Protein AF-A0A2E1BGT8-F1 (afdb_monomer_lite)

Secondary structure (DSSP, 8-state):
--S--PPPPHHHHHHHHHHHHHHTT-PPPEEE-SS-SS-EE-SSEEE--SGGG-SHHHHHHHHHHHHHHTSTT--SSSHHHHHHHHHHHHHHT-HHHHHHHHHHHHHTT-----

Foldseek 3Di:
DQADQDQDDPVRLQVLLVVLCVVLVHDRADEAQDDDDDFAEALRYTYNPDSSCRGQLNSLLRSLQNSLNVDPDRDRCAQASLQSSLVSCCVGPHVVNSVVSVVVCVVVVGHHDD

pLDDT: mean 93.76, std 9.07, range [44.12, 98.62]

Radius of gyration: 13.39 Å; chains: 1; bounding box: 33×31×30 Å

Structure (mmCIF, N/CA/C/O backbone):
data_AF-A0A2E1BGT8-F1
#
_entry.id   AF-A0A2E1BGT8-F1
#
loop_
_atom_site.group_PDB
_atom_site.id
_atom_site.type_symbol
_atom_site.label_atom_id
_atom_site.label_alt_id
_atom_site.label_comp_id
_atom_site.label_asym_id
_atom_site.label_entity_id
_atom_site.label_seq_id
_atom_site.pdbx_PDB_ins_code
_atom_site.Cartn_x
_atom_site.Cartn_y
_atom_site.Cartn_z
_atom_site.occupancy
_atom_site.B_iso_or_equiv
_atom_site.auth_seq_id
_atom_site.auth_comp_id
_atom_site.auth_asym_id
_atom_site.auth_atom_id
_atom_site.pdbx_PDB_model_num
ATOM 1 N N . MET A 1 1 ? -6.743 16.040 -8.822 1.00 44.12 1 MET A N 1
ATOM 2 C CA . MET A 1 1 ? -5.942 15.016 -9.523 1.00 44.12 1 MET A CA 1
ATOM 3 C C . MET A 1 1 ? -5.293 14.166 -8.441 1.00 44.12 1 MET A C 1
ATOM 5 O O . MET A 1 1 ? -4.771 14.745 -7.495 1.00 44.12 1 MET A O 1
ATOM 9 N N . TRP A 1 2 ? -5.464 12.846 -8.477 1.00 54.00 2 TRP A N 1
ATOM 10 C CA . TRP A 1 2 ? -5.027 11.930 -7.416 1.00 54.00 2 TRP A CA 1
ATOM 11 C C . TRP A 1 2 ? -3.574 11.514 -7.650 1.00 54.00 2 TRP A C 1
ATOM 13 O O . TRP A 1 2 ? -3.336 10.477 -8.255 1.00 54.00 2 TRP A O 1
ATOM 23 N N . GLY A 1 3 ? -2.622 12.345 -7.216 1.00 55.00 3 GLY A N 1
ATOM 24 C CA . GLY A 1 3 ? -1.191 12.119 -7.455 1.00 55.00 3 GLY A CA 1
ATOM 25 C C . GLY A 1 3 ? -0.795 12.144 -8.938 1.00 55.00 3 GLY A C 1
ATOM 26 O O . GLY A 1 3 ? -1.643 12.194 -9.831 1.00 55.00 3 GLY A O 1
ATOM 27 N N . GLU A 1 4 ? 0.508 12.145 -9.200 1.00 59.09 4 GLU A N 1
ATOM 28 C CA . GLU A 1 4 ? 1.037 11.931 -10.547 1.00 59.09 4 GLU A CA 1
ATOM 29 C C . GLU A 1 4 ? 1.006 10.431 -10.877 1.00 59.09 4 GLU A C 1
ATOM 31 O O . GLU A 1 4 ? 1.338 9.586 -10.044 1.00 59.09 4 GLU A O 1
ATOM 36 N N . LEU A 1 5 ? 0.588 10.090 -12.100 1.00 74.06 5 LEU A N 1
ATOM 37 C CA . LEU A 1 5 ? 0.614 8.725 -12.637 1.00 74.06 5 LEU A CA 1
ATOM 38 C C . LEU A 1 5 ? 2.037 8.370 -13.097 1.00 74.06 5 LEU A C 1
ATOM 40 O O . LEU A 1 5 ? 2.273 8.074 -14.266 1.00 74.06 5 LEU A O 1
ATOM 44 N N . GLU A 1 6 ? 2.999 8.431 -12.181 1.00 90.00 6 GLU A N 1
ATOM 45 C CA . GLU A 1 6 ? 4.348 7.933 -12.435 1.00 90.00 6 GLU A CA 1
ATOM 46 C C . GLU A 1 6 ? 4.365 6.410 -12.250 1.00 90.00 6 GLU A C 1
ATOM 48 O O . GLU A 1 6 ? 4.032 5.889 -11.179 1.00 90.00 6 GLU A O 1
ATOM 53 N N . ILE A 1 7 ? 4.736 5.685 -13.310 1.00 94.00 7 ILE A N 1
ATOM 54 C CA . ILE A 1 7 ? 5.002 4.247 -13.236 1.00 94.00 7 ILE A CA 1
ATOM 55 C C . ILE A 1 7 ? 6.420 4.063 -12.702 1.00 94.00 7 ILE A C 1
ATOM 57 O O . ILE A 1 7 ? 7.393 4.442 -13.351 1.00 94.00 7 ILE A O 1
ATOM 61 N N . LEU A 1 8 ? 6.525 3.445 -11.533 1.00 94.56 8 LEU A N 1
ATOM 62 C CA . LEU A 1 8 ? 7.779 3.184 -10.848 1.00 94.56 8 LEU A CA 1
ATOM 63 C C . LEU A 1 8 ? 8.512 1.995 -11.481 1.00 94.56 8 LEU A C 1
ATOM 65 O O . LEU A 1 8 ? 7.914 0.991 -11.888 1.00 94.56 8 LEU A O 1
ATOM 69 N N . SER A 1 9 ? 9.839 2.078 -11.500 1.00 96.25 9 SER A N 1
ATOM 70 C CA . SER A 1 9 ? 10.702 0.940 -11.815 1.00 96.25 9 SER A CA 1
ATOM 71 C C . SER A 1 9 ? 10.597 -0.156 -10.741 1.00 96.25 9 SER A C 1
ATOM 73 O O . SER A 1 9 ? 10.293 0.144 -9.583 1.00 96.25 9 SER A O 1
ATOM 75 N N . PRO A 1 10 ? 10.921 -1.423 -11.071 1.00 96.38 10 PRO A N 1
ATOM 76 C CA . PRO A 1 10 ? 11.013 -2.510 -10.092 1.00 96.38 10 PRO A CA 1
ATOM 77 C C . PRO A 1 10 ? 11.803 -2.137 -8.834 1.00 96.38 10 PRO A C 1
ATOM 79 O O . PRO A 1 10 ? 11.346 -2.377 -7.722 1.00 96.38 10 PRO A O 1
ATOM 82 N N . LYS A 1 11 ? 12.946 -1.463 -9.008 1.00 97.50 11 LYS A N 1
ATOM 83 C CA . LYS A 1 11 ? 13.805 -1.058 -7.897 1.00 97.50 11 LYS A CA 1
ATOM 84 C C . LYS A 1 11 ? 13.144 -0.015 -6.992 1.00 97.50 11 LYS A C 1
ATOM 86 O O . LYS A 1 11 ? 13.207 -0.135 -5.774 1.00 97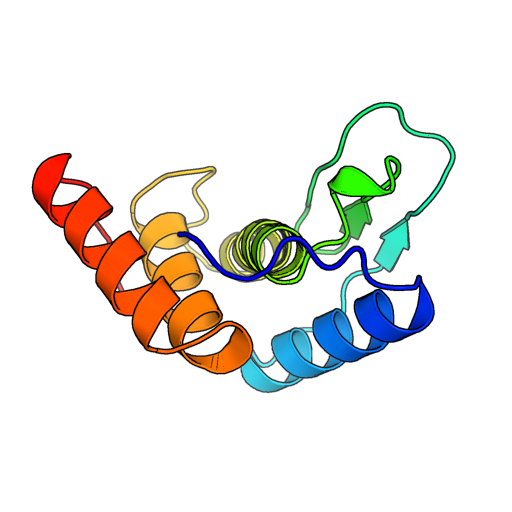.50 11 LYS A O 1
ATOM 91 N N . GLN A 1 12 ? 12.464 0.974 -7.574 1.00 97.25 12 GLN A N 1
ATOM 92 C CA . GLN A 1 12 ? 11.699 1.955 -6.797 1.00 97.25 12 GLN A CA 1
ATOM 93 C C . GLN A 1 12 ? 10.568 1.281 -6.007 1.00 97.25 12 GLN A C 1
ATOM 95 O O . GLN A 1 12 ? 10.364 1.614 -4.842 1.00 97.25 12 GLN A O 1
ATOM 100 N N . VAL A 1 13 ? 9.866 0.315 -6.613 1.00 97.56 13 VAL A N 1
ATOM 101 C CA . VAL A 1 13 ? 8.816 -0.463 -5.936 1.00 97.56 13 VAL A CA 1
ATOM 102 C C . VAL A 1 13 ? 9.386 -1.227 -4.737 1.00 97.56 13 VAL A C 1
ATOM 104 O O . VAL A 1 13 ? 8.830 -1.126 -3.646 1.00 97.56 13 VAL A O 1
ATOM 107 N N . GLU A 1 14 ? 10.508 -1.933 -4.905 1.00 98.12 14 GLU A N 1
ATOM 108 C CA . GLU A 1 14 ? 11.197 -2.631 -3.807 1.00 98.12 14 GLU A CA 1
ATOM 109 C C . GLU A 1 14 ? 11.594 -1.679 -2.673 1.00 98.12 14 GLU A C 1
ATOM 111 O O . GLU A 1 14 ? 11.338 -1.966 -1.503 1.00 98.12 14 GLU A O 1
ATOM 116 N N . ASP A 1 15 ? 12.181 -0.529 -3.009 1.00 98.25 15 ASP A N 1
ATOM 117 C CA . ASP A 1 15 ? 12.634 0.448 -2.018 1.00 98.25 15 ASP A CA 1
ATOM 118 C C . ASP A 1 15 ? 11.454 1.047 -1.230 1.00 98.25 15 ASP A C 1
ATOM 120 O O . ASP A 1 15 ? 11.564 1.285 -0.024 1.00 98.25 15 ASP A O 1
ATOM 124 N N . ILE A 1 16 ? 10.312 1.275 -1.886 1.00 97.81 16 ILE A N 1
ATOM 125 C CA . ILE A 1 16 ? 9.081 1.743 -1.236 1.00 97.81 16 ILE A CA 1
ATOM 126 C C . ILE A 1 16 ? 8.492 0.658 -0.331 1.00 97.81 16 ILE A C 1
ATOM 128 O O . ILE A 1 16 ? 8.183 0.949 0.826 1.00 97.81 16 ILE A O 1
ATOM 132 N N . ILE A 1 17 ? 8.373 -0.582 -0.819 1.00 98.44 17 ILE A N 1
ATOM 133 C CA . ILE A 1 17 ? 7.901 -1.726 -0.021 1.00 98.44 17 ILE A CA 1
ATOM 134 C C . ILE A 1 17 ? 8.749 -1.864 1.240 1.00 98.44 17 ILE A C 1
ATOM 136 O O . ILE A 1 17 ? 8.205 -1.978 2.339 1.00 98.44 17 ILE A O 1
ATOM 140 N N . TYR A 1 18 ? 10.074 -1.797 1.097 1.00 98.50 18 TYR A N 1
ATOM 141 C CA . TYR A 1 18 ? 10.994 -1.870 2.222 1.00 98.50 18 TYR A CA 1
ATOM 142 C C . TYR A 1 18 ? 10.731 -0.751 3.239 1.00 98.50 18 TYR A C 1
ATOM 144 O O . TYR A 1 18 ? 10.538 -1.037 4.419 1.00 98.50 18 TYR A O 1
ATOM 152 N N . LYS A 1 19 ? 10.641 0.509 2.794 1.00 98.62 19 LYS A N 1
ATOM 153 C CA . LYS A 1 19 ? 10.379 1.663 3.675 1.00 98.62 19 LYS A CA 1
ATOM 154 C C . LYS A 1 19 ? 9.049 1.556 4.423 1.00 98.62 19 LYS A C 1
ATOM 156 O O . LYS A 1 19 ? 9.029 1.769 5.633 1.00 98.62 19 LYS A O 1
ATOM 161 N N . ILE A 1 20 ? 7.967 1.197 3.729 1.00 98.56 20 ILE A N 1
ATOM 162 C CA . ILE A 1 20 ? 6.647 1.020 4.353 1.00 98.56 20 ILE A CA 1
ATOM 163 C C . ILE A 1 20 ? 6.694 -0.119 5.378 1.00 98.56 20 ILE A C 1
ATOM 165 O O . ILE A 1 20 ? 6.158 0.018 6.473 1.00 98.56 20 ILE A O 1
ATOM 169 N N . SER A 1 21 ? 7.382 -1.216 5.053 1.00 98.50 21 SER A N 1
ATOM 170 C CA . SER A 1 21 ? 7.514 -2.366 5.956 1.00 98.50 21 SER A CA 1
ATOM 171 C C . SER A 1 21 ? 8.281 -2.014 7.232 1.00 98.50 21 SER A C 1
ATOM 173 O O . SER A 1 21 ? 7.868 -2.414 8.314 1.00 98.50 21 SER A O 1
ATOM 175 N N . GLN A 1 22 ? 9.354 -1.219 7.125 1.00 98.56 22 GLN A N 1
ATOM 176 C CA . GLN A 1 22 ? 10.093 -0.728 8.294 1.00 98.56 22 GLN A CA 1
ATOM 177 C C . GLN A 1 22 ? 9.234 0.181 9.176 1.00 98.56 22 GLN A C 1
ATOM 179 O O . GLN A 1 22 ? 9.224 0.016 10.390 1.00 98.56 22 GLN A O 1
ATOM 184 N N . TRP A 1 23 ? 8.495 1.114 8.572 1.00 98.50 23 TRP A N 1
ATOM 185 C CA . TRP A 1 23 ? 7.590 2.004 9.305 1.00 98.50 23 TRP A CA 1
ATOM 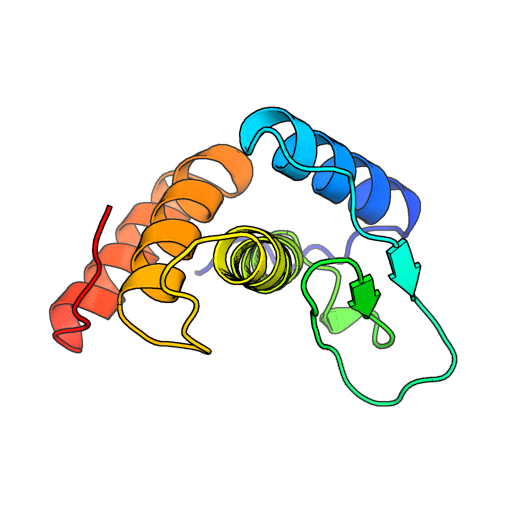186 C C . TRP A 1 23 ? 6.465 1.249 10.020 1.00 98.50 23 TRP A C 1
ATOM 188 O O . TRP A 1 23 ? 6.107 1.601 11.138 1.00 98.50 23 TRP A O 1
ATOM 198 N N . ALA A 1 24 ? 5.932 0.200 9.392 1.00 97.38 24 ALA A N 1
ATOM 199 C CA . ALA A 1 24 ? 4.887 -0.638 9.971 1.00 97.38 24 ALA A CA 1
ATOM 200 C C . ALA A 1 24 ? 5.419 -1.738 10.909 1.00 97.38 24 ALA A C 1
ATOM 202 O O . ALA A 1 24 ? 4.620 -2.516 11.424 1.00 97.38 24 ALA A O 1
ATOM 203 N N . GLU A 1 25 ? 6.739 -1.830 11.105 1.00 97.69 25 GLU A N 1
ATOM 204 C CA . GLU A 1 25 ? 7.397 -2.867 11.912 1.00 97.69 25 GLU A CA 1
ATOM 205 C C . GLU A 1 25 ? 7.037 -4.306 11.479 1.00 97.69 25 GLU A C 1
ATOM 207 O O . GLU A 1 25 ? 6.887 -5.212 12.301 1.00 97.69 25 GLU A O 1
ATOM 212 N N . ILE A 1 26 ? 6.919 -4.532 10.165 1.00 97.38 26 ILE A N 1
ATOM 213 C CA . ILE A 1 26 ? 6.677 -5.853 9.568 1.00 97.38 26 ILE A CA 1
ATOM 214 C C . ILE A 1 26 ? 7.859 -6.308 8.709 1.00 97.38 26 ILE A C 1
ATOM 216 O O . ILE A 1 26 ? 8.656 -5.509 8.209 1.00 97.38 26 ILE A O 1
ATOM 220 N N . ASN A 1 27 ? 7.951 -7.618 8.481 1.00 97.81 27 ASN A N 1
ATOM 221 C CA . ASN A 1 27 ? 8.885 -8.150 7.495 1.00 97.81 27 ASN A CA 1
ATOM 222 C C . ASN A 1 27 ? 8.470 -7.694 6.085 1.00 97.81 27 ASN A C 1
ATOM 224 O O . ASN A 1 27 ? 7.286 -7.798 5.754 1.00 97.81 27 ASN A O 1
ATOM 228 N N . PRO A 1 28 ? 9.411 -7.234 5.237 1.00 98.19 28 PRO A N 1
ATOM 229 C CA . PRO A 1 28 ? 9.092 -6.885 3.861 1.00 98.19 28 PRO A CA 1
ATOM 230 C C . PRO A 1 28 ? 8.476 -8.069 3.102 1.00 98.19 28 PRO A C 1
ATOM 232 O O . PRO A 1 28 ? 9.072 -9.151 3.097 1.00 98.19 28 PRO A O 1
ATOM 235 N N . PRO A 1 29 ? 7.310 -7.893 2.453 1.00 98.50 29 PRO A N 1
ATOM 236 C CA . PRO A 1 29 ? 6.700 -8.947 1.659 1.00 98.50 29 PRO A CA 1
ATOM 237 C C . PRO A 1 29 ? 7.537 -9.245 0.413 1.00 98.50 29 PRO A C 1
ATOM 239 O O . PRO A 1 29 ? 8.226 -8.380 -0.138 1.00 98.50 29 PRO A O 1
ATOM 242 N N . LYS A 1 30 ? 7.425 -10.473 -0.089 1.00 98.12 30 LYS A N 1
ATOM 243 C CA . LYS A 1 30 ? 7.998 -10.871 -1.373 1.00 98.12 30 LYS A CA 1
ATOM 244 C C . LYS A 1 30 ? 7.313 -10.111 -2.511 1.00 98.12 30 LYS A C 1
ATOM 246 O O . LYS A 1 30 ? 6.096 -10.194 -2.666 1.00 98.12 30 LYS A O 1
ATOM 251 N N . LEU A 1 31 ? 8.100 -9.449 -3.357 1.00 97.94 31 LEU A N 1
ATOM 252 C CA . LEU A 1 31 ? 7.612 -8.812 -4.578 1.00 97.94 31 LEU A CA 1
ATOM 253 C C . LEU A 1 31 ? 7.565 -9.813 -5.744 1.00 97.94 31 LEU A C 1
ATOM 255 O O . LEU A 1 31 ? 8.553 -10.484 -6.046 1.00 97.94 31 LEU A O 1
ATOM 259 N N . ILE A 1 32 ? 6.421 -9.889 -6.424 1.00 97.38 32 ILE A N 1
ATOM 260 C CA . ILE A 1 32 ? 6.218 -10.671 -7.650 1.00 97.38 32 ILE A CA 1
ATOM 261 C C . ILE A 1 32 ? 5.834 -9.717 -8.783 1.00 97.38 32 ILE A C 1
ATOM 263 O O . ILE A 1 32 ? 4.816 -9.034 -8.707 1.00 97.38 32 ILE A O 1
ATOM 267 N N . LEU A 1 33 ? 6.627 -9.688 -9.855 1.00 94.88 33 LEU A N 1
ATOM 268 C CA . LEU A 1 33 ? 6.416 -8.793 -11.003 1.00 94.88 33 LEU A CA 1
ATOM 269 C C . LEU A 1 33 ? 5.993 -9.513 -12.287 1.00 94.88 33 LEU A C 1
ATOM 271 O O . LEU A 1 33 ? 5.691 -8.849 -13.274 1.00 94.88 33 LEU A O 1
ATOM 275 N N . GLU A 1 34 ? 5.979 -10.846 -12.285 1.00 89.88 34 GLU A N 1
ATOM 276 C C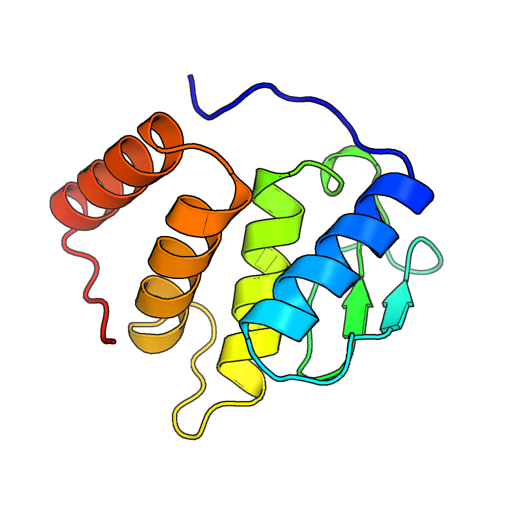A . GLU A 1 34 ? 5.727 -11.679 -13.464 1.00 89.88 34 GLU A CA 1
ATOM 277 C C . GLU A 1 34 ? 4.911 -12.931 -13.097 1.00 89.88 34 GLU A C 1
ATOM 279 O O . GLU A 1 34 ? 4.719 -13.249 -11.921 1.00 89.88 34 GLU A O 1
ATOM 284 N N . GLY A 1 35 ? 4.412 -13.644 -14.113 1.00 85.38 35 GLY A N 1
ATOM 285 C CA . GLY A 1 35 ? 3.740 -14.942 -13.949 1.00 85.38 35 GLY A CA 1
ATOM 286 C C . GLY A 1 35 ? 2.283 -14.888 -13.476 1.00 85.38 35 GLY A C 1
ATOM 287 O O . GLY A 1 35 ? 1.678 -15.935 -13.277 1.00 85.38 35 GLY A O 1
ATOM 288 N N . ASN A 1 36 ? 1.708 -13.692 -13.325 1.00 87.44 36 ASN A N 1
ATOM 289 C CA . ASN A 1 36 ? 0.320 -13.478 -12.911 1.00 87.44 36 ASN A CA 1
ATOM 290 C C . ASN A 1 36 ? -0.374 -12.468 -13.830 1.00 87.44 36 ASN A C 1
ATOM 292 O O . ASN A 1 36 ? 0.280 -11.633 -14.451 1.00 87.44 36 ASN A O 1
ATOM 296 N N . SER A 1 37 ? -1.705 -12.525 -13.906 1.00 90.44 37 SER A N 1
ATOM 297 C CA . SER A 1 37 ? -2.519 -11.590 -14.698 1.00 90.44 37 SER A CA 1
ATOM 298 C C . SER A 1 37 ? -3.181 -10.491 -13.865 1.00 90.44 37 SER A C 1
ATOM 300 O O . SER A 1 37 ? -3.757 -9.568 -14.435 1.00 90.44 37 SER A O 1
ATOM 302 N N . ILE A 1 38 ? -3.113 -10.579 -12.534 1.00 91.56 38 ILE A N 1
ATOM 303 C CA . ILE A 1 38 ? -3.796 -9.673 -11.607 1.00 91.56 38 ILE A CA 1
ATOM 304 C C . ILE A 1 38 ? -2.854 -9.215 -10.497 1.00 91.56 38 ILE A C 1
ATOM 306 O O . ILE A 1 38 ? -1.989 -9.975 -10.064 1.00 91.56 38 ILE A O 1
ATOM 310 N N . ALA A 1 39 ? -3.031 -7.974 -10.043 1.00 94.81 39 ALA A N 1
ATOM 311 C CA . ALA A 1 39 ? -2.383 -7.492 -8.831 1.00 94.81 39 ALA A CA 1
ATOM 312 C C . ALA A 1 39 ? -3.122 -8.007 -7.590 1.00 94.81 39 ALA A C 1
ATOM 314 O O . ALA A 1 39 ? -4.349 -8.128 -7.613 1.00 94.81 39 ALA A O 1
ATOM 315 N N . TYR A 1 40 ? -2.369 -8.344 -6.545 1.00 95.94 40 TYR A N 1
ATOM 316 C CA . TYR A 1 40 ? -2.908 -8.777 -5.256 1.00 95.94 40 TYR A CA 1
ATOM 317 C C . TYR A 1 40 ? -1.854 -8.667 -4.149 1.00 95.94 40 TYR A C 1
ATOM 319 O O . TYR A 1 40 ? -0.650 -8.634 -4.420 1.00 95.94 40 TYR A O 1
ATOM 327 N N . ALA A 1 41 ? -2.308 -8.738 -2.900 1.00 97.12 41 ALA A N 1
ATOM 328 C CA . ALA A 1 41 ? -1.465 -8.845 -1.719 1.00 97.12 41 ALA A CA 1
ATOM 329 C C . ALA A 1 41 ? -1.952 -9.947 -0.763 1.00 97.12 41 ALA A C 1
ATOM 331 O O . ALA A 1 41 ? -3.147 -10.234 -0.664 1.00 97.12 41 ALA A O 1
ATOM 332 N N . THR A 1 42 ? -1.009 -10.552 -0.044 1.00 96.69 42 THR A N 1
ATOM 333 C CA . THR A 1 42 ? -1.213 -11.443 1.112 1.00 96.69 42 THR A CA 1
ATOM 334 C C . THR A 1 42 ? -0.461 -10.867 2.317 1.00 96.69 42 THR A C 1
ATOM 336 O O . THR A 1 42 ? 0.085 -9.771 2.242 1.00 96.69 42 THR A O 1
ATOM 339 N N . ALA A 1 43 ? -0.407 -11.578 3.445 1.00 96.94 43 ALA A N 1
ATOM 340 C CA . ALA A 1 43 ? 0.388 -11.141 4.596 1.00 96.94 43 ALA A CA 1
ATOM 341 C C . ALA A 1 43 ? 1.908 -11.087 4.315 1.00 96.94 43 ALA A C 1
ATOM 343 O O . ALA A 1 43 ? 2.639 -10.419 5.036 1.00 96.94 43 ALA A O 1
ATOM 344 N N . ASP A 1 44 ? 2.399 -11.776 3.287 1.00 97.94 44 ASP A N 1
ATOM 345 C CA . ASP A 1 44 ? 3.833 -11.958 3.028 1.00 97.94 44 ASP A CA 1
ATOM 346 C C . ASP A 1 44 ? 4.233 -11.736 1.563 1.00 97.94 44 ASP A C 1
ATOM 348 O O . ASP A 1 44 ? 5.401 -11.890 1.210 1.00 97.94 44 ASP A O 1
ATOM 352 N N . THR A 1 45 ? 3.283 -11.383 0.697 1.00 98.12 45 THR A N 1
ATOM 353 C CA . THR A 1 45 ? 3.494 -11.262 -0.746 1.00 98.12 45 THR A CA 1
ATOM 354 C C . THR A 1 45 ? 2.744 -10.060 -1.295 1.00 98.12 45 THR A C 1
ATOM 356 O O . THR A 1 45 ? 1.605 -9.795 -0.918 1.00 98.12 45 THR A O 1
ATOM 359 N N . ILE A 1 46 ? 3.368 -9.375 -2.248 1.00 98.00 46 ILE A N 1
ATOM 360 C CA . ILE A 1 46 ? 2.750 -8.356 -3.092 1.00 98.00 46 ILE A CA 1
ATOM 361 C C . ILE A 1 46 ? 3.038 -8.691 -4.557 1.00 98.00 46 ILE A C 1
ATOM 363 O O . ILE A 1 46 ? 4.187 -8.878 -4.964 1.00 98.00 46 ILE A O 1
ATOM 367 N N . CYS A 1 47 ? 1.987 -8.800 -5.363 1.00 97.56 47 CYS A N 1
ATOM 368 C CA . CYS A 1 47 ? 2.072 -9.112 -6.781 1.00 97.56 47 CYS A CA 1
ATOM 369 C C . CYS A 1 47 ? 1.629 -7.905 -7.608 1.00 97.56 47 CYS A C 1
ATOM 371 O O . CYS A 1 47 ? 0.490 -7.460 -7.495 1.00 97.56 47 CYS A O 1
ATOM 373 N N . LEU A 1 48 ? 2.524 -7.385 -8.452 1.00 96.62 48 LEU A N 1
ATOM 374 C CA . LEU A 1 48 ? 2.299 -6.224 -9.322 1.00 96.62 48 LEU A CA 1
ATOM 375 C C . LEU A 1 48 ? 2.719 -6.555 -10.766 1.00 96.62 48 LEU A C 1
ATOM 377 O O . LEU A 1 48 ? 3.706 -6.006 -11.285 1.00 96.62 48 LEU A O 1
ATOM 381 N N . PRO A 1 49 ? 2.014 -7.490 -11.431 1.00 93.50 49 PRO A N 1
ATOM 382 C CA . PRO A 1 49 ? 2.481 -8.040 -12.695 1.00 93.50 49 PRO A CA 1
ATOM 383 C C . PRO A 1 49 ? 2.315 -7.070 -13.870 1.00 93.50 49 PRO A C 1
ATOM 385 O O . PRO A 1 49 ? 3.065 -7.136 -14.840 1.00 93.50 49 PRO A O 1
ATOM 388 N N . ILE A 1 50 ? 1.373 -6.129 -13.777 1.00 91.75 50 ILE A N 1
ATOM 389 C CA . ILE A 1 50 ? 1.081 -5.163 -14.837 1.00 91.75 50 ILE A CA 1
ATOM 390 C C . ILE A 1 50 ? 1.775 -3.834 -14.497 1.00 91.75 50 ILE A C 1
ATOM 392 O O . ILE A 1 50 ? 1.556 -3.316 -13.406 1.00 91.75 50 ILE A O 1
ATOM 396 N N . PRO A 1 51 ? 2.564 -3.216 -15.397 1.00 90.94 51 PRO A N 1
ATOM 397 C CA . PRO A 1 51 ? 3.277 -1.970 -15.094 1.00 90.94 51 PRO A CA 1
ATOM 398 C C . PRO A 1 51 ? 2.401 -0.843 -14.522 1.00 90.94 51 PRO A C 1
ATOM 400 O O . PRO A 1 51 ? 2.841 -0.119 -13.638 1.00 90.94 51 PRO A O 1
ATOM 403 N N . ILE A 1 52 ? 1.140 -0.729 -14.951 1.00 89.94 52 ILE A N 1
ATOM 404 C CA . ILE A 1 52 ? 0.216 0.308 -14.459 1.00 89.94 52 ILE A CA 1
ATOM 405 C C . ILE A 1 52 ? -0.158 0.156 -12.974 1.00 89.94 52 ILE A C 1
ATOM 407 O O . ILE A 1 52 ? -0.614 1.114 -12.358 1.00 89.94 52 ILE A O 1
ATOM 411 N N . THR A 1 53 ? 0.061 -1.016 -12.371 1.00 91.81 53 THR A N 1
ATOM 412 C CA . THR A 1 53 ? -0.159 -1.240 -10.932 1.00 91.81 53 THR A CA 1
ATOM 413 C C . THR A 1 53 ? 1.068 -0.869 -10.097 1.00 91.81 53 THR A C 1
ATOM 415 O O . THR A 1 53 ? 1.072 -1.061 -8.888 1.00 91.81 53 THR A O 1
ATOM 418 N N . ARG A 1 54 ? 2.132 -0.337 -10.713 1.00 94.12 54 ARG A N 1
ATOM 419 C CA . ARG A 1 54 ? 3.390 0.045 -10.049 1.00 94.12 54 ARG A CA 1
ATOM 420 C C . ARG A 1 54 ? 3.469 1.552 -9.831 1.00 94.12 54 ARG A C 1
ATOM 422 O O . ARG A 1 54 ? 4.502 2.159 -10.064 1.00 94.12 54 ARG A O 1
ATOM 429 N N . THR A 1 55 ? 2.370 2.175 -9.430 1.00 94.75 55 THR A N 1
ATOM 430 C CA . THR A 1 55 ? 2.358 3.592 -9.042 1.00 94.75 55 THR A CA 1
ATOM 431 C C . THR A 1 55 ? 2.453 3.708 -7.528 1.00 94.75 55 THR A C 1
ATOM 433 O O . THR A 1 55 ? 2.086 2.775 -6.811 1.00 94.75 55 THR A O 1
ATOM 436 N N . MET A 1 56 ? 2.897 4.859 -7.018 1.00 95.00 56 MET A N 1
ATOM 437 C CA . MET A 1 56 ? 3.045 5.056 -5.572 1.00 95.00 56 MET A CA 1
ATOM 438 C C . MET A 1 56 ? 1.739 4.791 -4.804 1.00 95.00 56 MET A C 1
ATOM 440 O O . MET A 1 56 ? 1.736 4.135 -3.765 1.00 95.00 56 MET A O 1
ATOM 444 N N . LEU A 1 57 ? 0.605 5.238 -5.355 1.00 94.12 57 LEU A N 1
ATOM 445 C CA . LEU A 1 57 ? -0.709 5.032 -4.746 1.00 94.12 57 LEU A CA 1
ATOM 446 C C . LEU A 1 57 ? -1.140 3.558 -4.751 1.00 94.12 57 LEU A C 1
ATOM 448 O O . LEU A 1 57 ? -1.766 3.105 -3.793 1.00 94.12 57 LEU A O 1
ATOM 452 N N . PHE A 1 58 ? -0.814 2.818 -5.812 1.00 95.50 58 PHE A N 1
ATOM 453 C CA . PHE A 1 58 ? -1.174 1.405 -5.939 1.00 95.50 58 PHE A CA 1
ATOM 454 C C . PHE A 1 58 ? -0.285 0.529 -5.047 1.00 95.50 58 PHE A C 1
ATOM 456 O O . PHE A 1 58 ? -0.786 -0.342 -4.344 1.00 95.50 58 PHE A O 1
ATOM 463 N N . VAL A 1 59 ? 1.018 0.821 -4.976 1.00 96.88 59 VAL A N 1
ATOM 464 C CA . VAL A 1 59 ? 1.926 0.165 -4.022 1.00 96.88 59 VAL A CA 1
ATOM 465 C C . VAL A 1 59 ? 1.474 0.433 -2.584 1.00 96.88 59 VAL A C 1
ATOM 467 O O . VAL A 1 59 ? 1.418 -0.496 -1.785 1.00 96.88 59 VAL A O 1
ATOM 470 N N . ALA A 1 60 ? 1.079 1.669 -2.257 1.00 97.19 60 ALA A N 1
ATOM 471 C CA . ALA A 1 60 ? 0.515 2.004 -0.948 1.00 97.19 60 ALA A CA 1
ATOM 472 C C . ALA A 1 60 ? -0.780 1.227 -0.643 1.00 97.19 60 ALA A C 1
ATOM 474 O O . ALA A 1 60 ? -0.963 0.769 0.484 1.00 97.19 60 ALA A O 1
ATOM 475 N N . HIS A 1 61 ? -1.663 1.053 -1.633 1.00 97.44 61 HIS A N 1
ATOM 476 C CA . HIS A 1 61 ? -2.884 0.252 -1.498 1.00 97.44 61 HIS A CA 1
ATOM 477 C C . HIS A 1 61 ? -2.565 -1.203 -1.138 1.00 97.44 61 HIS A C 1
ATOM 479 O O . HIS A 1 61 ? -3.036 -1.708 -0.119 1.00 97.44 61 HIS A O 1
ATOM 485 N N . GLU A 1 62 ? -1.710 -1.857 -1.921 1.00 98.00 62 GLU A N 1
ATOM 486 C CA . GLU A 1 62 ? -1.355 -3.257 -1.686 1.00 98.00 62 GLU A CA 1
ATOM 487 C C . GLU A 1 62 ? -0.546 -3.439 -0.393 1.00 98.00 62 GLU A C 1
ATOM 489 O O . GLU A 1 62 ? -0.800 -4.367 0.368 1.00 98.00 62 GLU A O 1
ATOM 494 N N . MET A 1 63 ? 0.359 -2.517 -0.050 1.00 98.44 63 MET A N 1
ATOM 495 C CA . MET A 1 63 ? 1.052 -2.564 1.244 1.00 98.44 63 MET A CA 1
ATOM 496 C C . MET A 1 63 ? 0.101 -2.388 2.431 1.00 98.44 63 MET A C 1
ATOM 498 O O . MET A 1 63 ? 0.328 -2.973 3.488 1.00 98.44 63 MET A O 1
ATOM 502 N N . SER A 1 64 ? -0.989 -1.640 2.262 1.00 98.31 64 SER A N 1
ATOM 503 C CA . SER A 1 64 ? -2.020 -1.523 3.299 1.00 98.31 64 SER A CA 1
ATOM 504 C C . SER A 1 64 ? -2.738 -2.852 3.528 1.00 98.31 64 SER A C 1
ATOM 506 O O . SER A 1 64 ? -3.052 -3.179 4.671 1.00 98.31 64 SER A O 1
ATOM 508 N N . HIS A 1 65 ? -2.933 -3.659 2.478 1.00 98.44 65 HIS A N 1
ATOM 509 C CA . HIS A 1 65 ? -3.383 -5.042 2.635 1.00 98.44 65 HIS A CA 1
ATOM 510 C C . HIS A 1 65 ? -2.366 -5.882 3.404 1.00 98.44 65 HIS A C 1
ATOM 512 O O . HIS A 1 65 ? -2.754 -6.539 4.367 1.00 98.44 65 HIS A O 1
ATOM 518 N N . VAL A 1 66 ? -1.081 -5.828 3.034 1.00 98.44 66 VAL A N 1
ATOM 519 C CA . VAL A 1 66 ? -0.023 -6.588 3.727 1.00 98.44 66 VAL A CA 1
ATOM 520 C C . VAL A 1 66 ? -0.010 -6.267 5.223 1.00 98.44 66 VAL A C 1
ATOM 522 O O . VAL A 1 66 ? -0.071 -7.178 6.049 1.00 98.44 66 VAL A O 1
ATOM 525 N N . ILE A 1 67 ? 0.003 -4.982 5.588 1.00 98.06 67 ILE A N 1
ATOM 526 C CA . ILE A 1 67 ? -0.008 -4.543 6.992 1.00 98.06 67 ILE A CA 1
ATOM 527 C C . ILE A 1 67 ? -1.277 -5.036 7.697 1.00 98.06 67 ILE A C 1
ATOM 529 O O . ILE A 1 67 ? -1.196 -5.646 8.763 1.00 98.06 67 ILE A O 1
ATOM 533 N N . ASN A 1 68 ? -2.450 -4.830 7.090 1.00 97.44 68 ASN A N 1
ATOM 534 C CA . ASN A 1 68 ? -3.723 -5.213 7.697 1.00 97.44 68 ASN A CA 1
ATOM 535 C C . ASN A 1 68 ? -3.841 -6.733 7.906 1.00 97.44 68 ASN A C 1
ATOM 537 O O . ASN A 1 68 ? -4.349 -7.175 8.936 1.00 97.44 68 ASN A O 1
ATOM 541 N N . TYR A 1 69 ? -3.326 -7.540 6.975 1.00 97.44 69 TYR A N 1
ATOM 542 C CA . TYR A 1 69 ? -3.313 -9.001 7.082 1.00 97.44 69 TYR A CA 1
ATOM 543 C C . TYR A 1 69 ? -2.335 -9.542 8.128 1.00 97.44 69 TYR A C 1
ATOM 545 O O . TYR A 1 69 ? -2.537 -10.653 8.613 1.00 97.44 69 TYR A O 1
ATOM 553 N N . ASN A 1 70 ? -1.327 -8.760 8.522 1.00 96.31 70 ASN A N 1
ATOM 554 C CA . ASN A 1 70 ? -0.484 -9.064 9.683 1.00 96.31 70 ASN A CA 1
ATOM 555 C C . ASN A 1 70 ? -1.103 -8.584 11.013 1.00 96.31 70 ASN A C 1
ATOM 557 O O . ASN A 1 70 ? -0.571 -8.864 12.088 1.00 96.31 70 ASN A O 1
ATOM 561 N N . GLY A 1 71 ? -2.235 -7.875 10.964 1.00 91.81 71 GLY A N 1
ATOM 562 C CA . GLY A 1 71 ? -2.983 -7.421 12.131 1.00 91.81 71 GLY A CA 1
ATOM 563 C C . GLY A 1 71 ? -3.944 -8.473 12.699 1.00 91.81 71 GLY A C 1
ATOM 564 O O . GLY A 1 71 ? -4.254 -9.492 12.090 1.00 91.81 71 GLY A O 1
ATOM 565 N N . LYS A 1 72 ? -4.483 -8.204 13.896 1.00 90.44 72 LYS A N 1
ATOM 566 C CA . LYS A 1 72 ? -5.392 -9.135 14.600 1.00 90.44 72 LYS A CA 1
ATOM 567 C C . LYS A 1 72 ? -6.816 -9.184 14.038 1.00 90.44 72 LYS A C 1
ATOM 569 O O . LYS A 1 72 ? -7.520 -10.158 14.273 1.00 90.44 72 LYS A O 1
ATOM 574 N N . ASN A 1 73 ? -7.256 -8.125 13.357 1.00 91.50 73 ASN A N 1
ATOM 575 C CA . ASN A 1 73 ? -8.640 -7.954 12.900 1.00 91.50 73 ASN A CA 1
ATOM 576 C C . ASN A 1 73 ? -8.710 -7.700 11.389 1.00 91.50 73 ASN A C 1
ATOM 578 O O . ASN A 1 73 ? -9.479 -6.857 10.935 1.00 91.50 73 ASN A O 1
ATOM 582 N N . ALA A 1 74 ? -7.876 -8.408 10.632 1.00 92.25 74 ALA A N 1
ATOM 583 C CA . ALA A 1 74 ? -7.777 -8.281 9.189 1.00 92.25 74 ALA A CA 1
ATOM 584 C C . ALA A 1 74 ? -9.151 -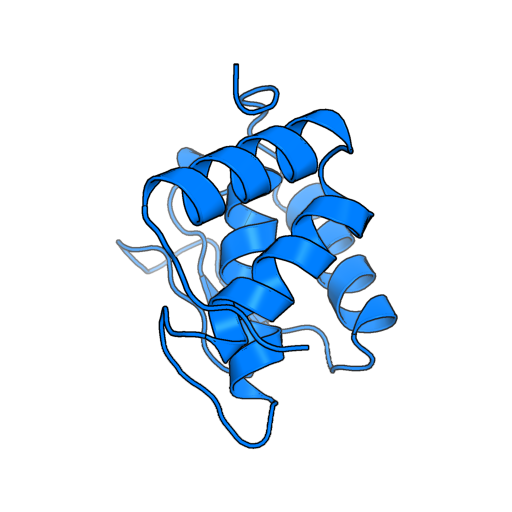8.313 8.491 1.00 92.25 74 ALA A C 1
ATOM 586 O O . ALA A 1 74 ? -9.949 -9.233 8.677 1.00 92.25 74 ALA A O 1
ATOM 587 N N . ASP A 1 75 ? -9.396 -7.322 7.640 1.00 94.88 75 ASP A N 1
ATOM 588 C CA . ASP A 1 75 ? -10.515 -7.275 6.701 1.00 94.88 75 ASP A CA 1
ATOM 589 C C . ASP A 1 75 ? -9.996 -6.973 5.286 1.00 94.88 75 ASP A C 1
ATOM 591 O O . ASP A 1 75 ? -8.880 -6.495 5.112 1.00 94.88 75 ASP A O 1
ATOM 595 N N . HIS A 1 76 ? -10.747 -7.318 4.236 1.00 93.88 76 HIS A N 1
ATOM 596 C CA . HIS A 1 76 ? -10.238 -7.096 2.878 1.00 93.88 76 HIS A CA 1
ATOM 597 C C . HIS A 1 76 ? -10.229 -5.597 2.543 1.00 93.88 76 HIS A C 1
ATOM 599 O O . HIS A 1 76 ? -9.174 -4.991 2.439 1.00 93.88 76 HIS A O 1
ATOM 605 N N . HIS A 1 77 ? -11.409 -4.978 2.472 1.00 95.25 77 HIS A N 1
ATOM 606 C CA . HIS A 1 77 ? -11.589 -3.529 2.303 1.00 95.25 77 HIS A CA 1
ATOM 607 C C . HIS A 1 77 ? -12.540 -2.974 3.367 1.00 95.25 77 HIS A C 1
ATOM 609 O O . HIS A 1 77 ? -13.455 -2.204 3.074 1.00 95.25 77 HIS A O 1
ATOM 615 N N . GLY A 1 78 ? -12.390 -3.450 4.604 1.00 95.69 78 GLY A N 1
ATOM 616 C CA . GLY A 1 78 ? -13.220 -3.016 5.718 1.00 95.69 78 GLY A CA 1
ATOM 617 C C 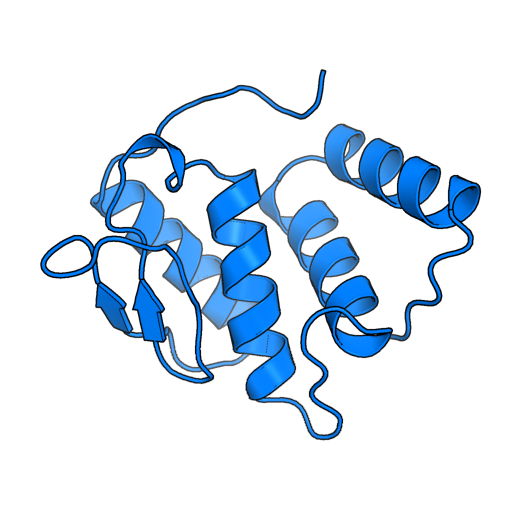. GLY A 1 78 ? -12.605 -1.843 6.479 1.00 95.69 78 GLY A C 1
ATOM 618 O O . GLY A 1 78 ? -11.808 -1.063 5.961 1.00 95.69 78 GLY A O 1
ATOM 619 N N . LYS A 1 79 ? -13.022 -1.700 7.734 1.00 96.94 79 LYS A N 1
ATOM 620 C CA . LYS A 1 79 ? -12.671 -0.560 8.587 1.00 96.94 79 LYS A CA 1
ATOM 621 C C . LYS A 1 79 ? -11.213 -0.569 9.045 1.00 96.94 79 LYS A C 1
ATOM 623 O O . LYS A 1 79 ? -10.672 0.506 9.292 1.00 96.94 79 LYS A O 1
ATOM 628 N N . TYR A 1 80 ? -10.595 -1.740 9.169 1.00 96.75 80 TYR A N 1
ATOM 629 C CA . TYR A 1 80 ? -9.189 -1.839 9.555 1.00 96.75 80 TYR A CA 1
ATOM 630 C C . TYR A 1 80 ? -8.295 -1.524 8.357 1.00 96.75 80 TYR A C 1
ATOM 632 O O . TYR A 1 80 ? -7.463 -0.625 8.454 1.00 96.75 80 TYR A O 1
ATOM 640 N N . PHE A 1 81 ? -8.586 -2.111 7.189 1.00 97.62 81 PHE A N 1
ATOM 641 C CA . PHE A 1 81 ? -7.916 -1.752 5.939 1.00 97.62 81 PHE A CA 1
ATOM 642 C C . PHE A 1 81 ? -8.020 -0.252 5.649 1.00 97.62 81 PHE A C 1
ATOM 644 O O . PHE A 1 81 ? -7.018 0.394 5.357 1.00 97.62 81 PHE A O 1
ATOM 651 N N . ALA A 1 82 ? -9.223 0.322 5.746 1.00 97.69 82 ALA A N 1
ATOM 652 C CA . ALA A 1 82 ? -9.436 1.735 5.450 1.00 97.69 82 ALA A CA 1
ATOM 653 C C . ALA A 1 82 ? -8.620 2.658 6.373 1.00 97.69 82 ALA A C 1
ATOM 655 O O . ALA A 1 82 ? -8.129 3.692 5.919 1.00 97.69 82 ALA A O 1
ATOM 656 N N . GLY A 1 83 ? -8.458 2.286 7.646 1.00 97.19 83 GLY A N 1
ATOM 657 C CA . GLY A 1 83 ? -7.612 3.015 8.590 1.00 97.19 83 GLY A CA 1
ATOM 658 C C . GLY A 1 83 ? -6.138 2.929 8.221 1.00 97.19 83 GLY A C 1
ATOM 659 O O . GLY A 1 83 ? -5.497 3.960 8.023 1.00 97.19 83 GLY A O 1
ATOM 660 N N . THR A 1 84 ? -5.642 1.708 8.017 1.00 97.44 84 THR A N 1
ATOM 661 C CA . THR A 1 84 ? -4.267 1.461 7.568 1.00 97.44 84 THR A CA 1
ATOM 662 C C . THR A 1 84 ? -3.956 2.210 6.273 1.00 97.44 84 THR A C 1
ATOM 664 O O . THR A 1 84 ? -2.918 2.859 6.174 1.00 97.44 84 THR A O 1
ATOM 667 N N . TYR A 1 85 ? -4.867 2.194 5.298 1.00 97.75 85 TYR A N 1
ATOM 668 C CA . TYR A 1 85 ? -4.653 2.852 4.013 1.00 97.75 85 TYR A CA 1
ATOM 669 C C . TYR A 1 85 ? -4.554 4.372 4.135 1.00 97.75 85 TYR A C 1
ATOM 671 O O . TYR A 1 85 ? -3.700 4.984 3.492 1.00 97.75 85 TYR A O 1
ATOM 679 N N . LEU A 1 86 ? -5.366 4.994 4.995 1.00 97.25 86 LEU A N 1
ATOM 680 C CA . LEU A 1 86 ? -5.238 6.423 5.282 1.00 97.25 86 LEU A CA 1
ATOM 681 C C . LEU A 1 86 ? -3.876 6.762 5.896 1.00 97.25 86 LEU A C 1
ATOM 683 O O . LEU A 1 86 ? -3.261 7.743 5.471 1.00 97.25 86 LEU A O 1
ATOM 687 N N . ASP A 1 87 ? -3.402 5.963 6.853 1.00 97.12 87 ASP A N 1
ATOM 688 C CA . ASP A 1 87 ? -2.117 6.203 7.514 1.00 97.12 87 ASP A CA 1
ATOM 689 C C . ASP A 1 87 ? -0.939 6.022 6.536 1.00 97.12 87 ASP A C 1
ATOM 691 O O . ASP A 1 87 ? -0.081 6.902 6.448 1.00 97.12 87 ASP A O 1
ATOM 695 N N . VAL A 1 88 ? -0.947 4.968 5.709 1.00 97.75 88 VAL A N 1
ATOM 696 C CA . VAL A 1 88 ? 0.091 4.744 4.682 1.00 97.75 88 VAL A CA 1
ATOM 697 C C . VAL A 1 88 ? 0.090 5.859 3.630 1.00 97.75 88 VAL A C 1
ATOM 699 O O . VAL A 1 88 ? 1.151 6.358 3.254 1.00 97.75 88 VAL A O 1
ATOM 702 N N . VAL A 1 89 ? -1.083 6.291 3.153 1.00 96.81 89 VAL A N 1
ATOM 703 C CA . VAL A 1 89 ? -1.179 7.371 2.151 1.00 96.81 89 VAL A CA 1
ATOM 704 C C . VAL A 1 89 ? -0.683 8.700 2.710 1.00 96.81 89 VAL A C 1
ATOM 706 O O . VAL A 1 89 ? -0.015 9.451 1.991 1.00 96.81 89 VAL A O 1
ATOM 709 N N . LYS A 1 90 ? -0.996 8.988 3.977 1.00 96.25 90 LYS A N 1
ATOM 710 C CA . LYS A 1 90 ? -0.520 10.187 4.669 1.00 96.25 90 LYS A CA 1
ATOM 711 C C . LYS A 1 90 ? 1.001 10.211 4.773 1.00 96.25 90 LYS A C 1
ATOM 713 O O . LYS A 1 90 ? 1.591 11.258 4.526 1.00 96.25 90 LYS A O 1
ATOM 718 N N . GLU A 1 91 ? 1.598 9.081 5.134 1.00 97.31 91 GLU A N 1
ATOM 719 C CA . GLU A 1 91 ? 3.035 8.983 5.387 1.00 97.31 91 GLU A CA 1
ATOM 720 C C . GLU A 1 91 ? 3.857 8.955 4.091 1.00 97.31 91 GLU A C 1
ATOM 722 O O . GLU A 1 91 ? 4.878 9.629 3.988 1.00 97.31 91 GLU A O 1
ATOM 727 N N . PHE A 1 92 ? 3.411 8.2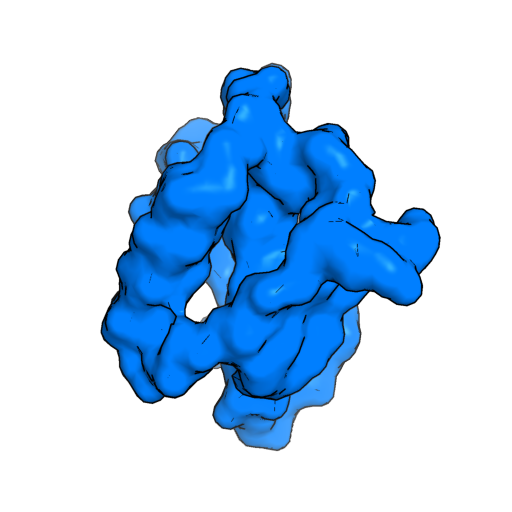03 3.079 1.00 95.75 92 PHE A N 1
ATOM 728 C CA . PHE A 1 92 ? 4.276 7.850 1.950 1.00 95.75 92 PHE A CA 1
ATOM 729 C C . PHE A 1 92 ? 3.871 8.443 0.601 1.00 95.75 92 PHE A C 1
ATOM 731 O O . PHE A 1 92 ? 4.708 8.497 -0.296 1.00 95.75 92 PHE A O 1
ATOM 738 N N . VAL A 1 93 ? 2.616 8.864 0.409 1.00 94.19 93 VAL A N 1
ATOM 739 C CA . VAL A 1 93 ? 2.148 9.304 -0.918 1.00 94.19 93 VAL A CA 1
ATOM 740 C C . VAL A 1 93 ? 2.219 10.823 -1.053 1.00 94.19 93 VAL A C 1
ATOM 742 O O . VAL A 1 93 ? 3.058 11.332 -1.788 1.00 94.19 93 VAL A O 1
ATOM 745 N N . ALA A 1 94 ? 1.313 11.547 -0.394 1.00 90.69 94 ALA A N 1
ATOM 746 C CA . ALA A 1 94 ? 1.305 13.009 -0.325 1.00 90.69 94 ALA A CA 1
ATOM 747 C C . ALA A 1 94 ? 0.168 13.481 0.587 1.00 90.69 94 ALA A C 1
ATOM 749 O O . ALA A 1 94 ? -0.934 12.925 0.556 1.00 90.69 94 ALA A O 1
ATOM 750 N N . GLU A 1 95 ? 0.379 14.594 1.289 1.00 91.50 95 GLU A N 1
ATOM 751 C CA . GLU A 1 95 ? -0.636 15.198 2.159 1.00 91.50 95 GLU A CA 1
ATOM 752 C C . GLU A 1 95 ? -1.933 15.547 1.397 1.00 91.50 95 GLU A C 1
ATOM 754 O O . GLU A 1 95 ? -3.036 15.214 1.837 1.00 91.50 95 GLU A O 1
ATOM 759 N N . ASN A 1 96 ? -1.820 16.128 0.197 1.00 93.00 96 ASN A N 1
ATOM 760 C CA . ASN A 1 96 ? -2.983 16.423 -0.649 1.00 93.00 96 ASN A CA 1
ATOM 761 C C . ASN A 1 96 ? -3.752 15.154 -1.052 1.00 93.00 96 ASN A C 1
ATOM 763 O O . ASN A 1 96 ? -4.984 15.162 -1.106 1.00 93.00 96 ASN A O 1
ATOM 767 N N . THR A 1 97 ? -3.047 14.054 -1.328 1.00 93.25 97 THR A N 1
ATOM 768 C CA . THR A 1 97 ? -3.673 12.769 -1.669 1.00 93.25 97 THR A CA 1
ATOM 769 C C . THR A 1 97 ? -4.400 12.183 -0.463 1.00 93.25 97 THR A C 1
ATOM 771 O O . THR A 1 97 ? -5.534 11.730 -0.612 1.00 93.25 97 THR A O 1
ATOM 774 N N . TYR A 1 98 ? -3.814 12.278 0.733 1.00 95.50 98 TYR A N 1
ATOM 775 C CA . TYR A 1 98 ? -4.468 11.891 1.984 1.00 95.50 98 TYR A CA 1
ATOM 776 C C . TYR A 1 98 ? -5.762 12.674 2.230 1.00 95.50 98 TYR A C 1
ATOM 778 O O . TYR A 1 98 ? -6.804 12.063 2.470 1.00 95.50 98 TYR A O 1
ATOM 786 N N . TYR A 1 99 ? -5.745 14.007 2.121 1.00 95.94 99 TYR A N 1
ATOM 787 C CA . TYR A 1 99 ? -6.959 14.801 2.343 1.00 95.94 99 TYR A CA 1
ATOM 788 C C . TYR A 1 99 ? -8.042 14.512 1.308 1.00 95.94 99 TYR A C 1
ATOM 790 O O . TYR A 1 99 ? -9.220 14.439 1.664 1.00 95.94 99 TYR A O 1
ATOM 798 N N . ASN A 1 100 ? -7.661 14.302 0.046 1.00 95.62 100 ASN A N 1
ATOM 799 C CA . ASN A 1 100 ? -8.608 13.876 -0.977 1.00 95.62 100 ASN A CA 1
ATOM 800 C C . ASN A 1 100 ? -9.210 12.509 -0.622 1.00 95.62 100 ASN A C 1
ATOM 802 O O . ASN A 1 100 ? -10.434 12.371 -0.644 1.00 95.62 100 ASN A O 1
ATOM 806 N N . LEU A 1 101 ? -8.382 11.532 -0.223 1.00 95.44 101 LEU A N 1
ATOM 807 C CA . LEU A 1 101 ? -8.825 10.177 0.135 1.00 95.44 101 LEU A CA 1
ATOM 808 C C . LEU A 1 101 ? -9.788 10.220 1.312 1.00 95.44 101 LEU A C 1
ATOM 810 O O . LEU A 1 101 ? -10.890 9.675 1.238 1.00 95.44 101 LEU A O 1
ATOM 814 N N . LYS A 1 102 ? -9.408 10.952 2.359 1.00 96.44 102 LYS A N 1
ATOM 815 C CA . LYS A 1 102 ? -10.240 11.155 3.535 1.00 96.44 102 LYS A CA 1
ATOM 816 C C . LYS A 1 102 ? -11.568 11.818 3.170 1.00 96.44 102 LYS A C 1
ATOM 818 O O . LYS A 1 102 ? -12.613 11.340 3.595 1.00 96.44 102 LYS A O 1
ATOM 823 N N . LYS A 1 103 ? -11.559 12.871 2.347 1.00 96.94 103 LYS A N 1
ATOM 824 C CA . LYS A 1 103 ? -12.790 13.542 1.901 1.00 96.94 103 LYS A CA 1
ATOM 825 C C . LYS A 1 103 ? -13.707 12.588 1.133 1.00 96.94 103 LYS A C 1
ATOM 827 O O . LYS A 1 103 ? -14.922 12.635 1.312 1.00 96.94 103 LYS A O 1
ATOM 832 N N . THR A 1 104 ? -13.145 11.715 0.300 1.00 96.25 104 THR A N 1
ATOM 833 C CA . THR A 1 104 ? -13.902 10.671 -0.401 1.00 96.25 104 THR A CA 1
ATOM 834 C C . THR A 1 104 ? -14.471 9.639 0.571 1.00 96.25 104 THR A C 1
ATOM 836 O O . THR A 1 104 ? -15.647 9.296 0.461 1.00 96.25 104 THR A O 1
ATOM 839 N N . PHE A 1 105 ? -13.690 9.190 1.552 1.00 96.75 105 PHE A N 1
ATOM 840 C CA . PHE A 1 105 ? -14.165 8.284 2.600 1.00 96.75 105 PHE A CA 1
ATOM 841 C C . PHE A 1 105 ? -15.302 8.909 3.410 1.00 96.75 105 PHE A C 1
ATOM 843 O O . PHE A 1 105 ? -16.334 8.267 3.592 1.00 96.75 105 PHE A O 1
ATOM 850 N N . ASP A 1 106 ? -15.162 10.173 3.812 1.00 96.38 106 ASP A N 1
ATOM 851 C CA . ASP A 1 106 ? -16.186 10.925 4.539 1.00 96.38 106 ASP A CA 1
ATOM 852 C C . ASP A 1 106 ? -17.471 11.067 3.695 1.00 96.38 106 ASP A C 1
ATOM 854 O O . ASP A 1 106 ? -18.572 10.823 4.194 1.00 96.38 106 ASP A O 1
ATOM 858 N N . PHE A 1 107 ? -17.344 11.390 2.399 1.00 97.62 107 PHE A N 1
ATOM 859 C CA . PHE A 1 107 ? -18.474 11.497 1.465 1.00 97.62 107 PHE A CA 1
ATOM 860 C C . PHE A 1 107 ? -19.249 10.178 1.336 1.00 97.62 107 PHE A C 1
ATOM 862 O O . PHE A 1 107 ? -20.480 10.170 1.413 1.00 97.62 107 PHE A O 1
ATOM 869 N N . TYR A 1 108 ? -18.534 9.058 1.200 1.00 97.00 108 TYR A N 1
ATOM 870 C CA . TYR A 1 108 ? -19.128 7.720 1.125 1.00 97.00 108 TYR A CA 1
ATOM 871 C C . TYR A 1 108 ? -19.415 7.092 2.498 1.00 97.00 108 TYR A C 1
ATOM 873 O O . TYR A 1 108 ? -19.890 5.958 2.563 1.00 97.00 108 TYR A O 1
ATOM 881 N N . LYS A 1 109 ? -19.179 7.822 3.598 1.00 96.88 109 LYS A N 1
ATOM 882 C CA . LYS A 1 109 ? -19.383 7.366 4.984 1.00 96.88 109 LYS A CA 1
ATOM 883 C C . LYS A 1 109 ? -18.632 6.066 5.311 1.00 96.88 109 LYS A C 1
ATOM 885 O O . LYS A 1 109 ? -19.131 5.226 6.066 1.00 96.88 109 LYS A O 1
ATOM 890 N N . VAL A 1 110 ? -17.436 5.898 4.747 1.00 96.19 110 VAL A N 1
ATOM 891 C CA . VAL A 1 110 ? -16.537 4.775 5.041 1.00 96.19 110 VAL A CA 1
ATOM 892 C C . VAL A 1 110 ? -16.130 4.853 6.510 1.00 96.19 110 VAL A C 1
ATOM 894 O O . VAL A 1 110 ? -15.609 5.865 6.974 1.00 96.19 110 VAL A O 1
ATOM 897 N N . LYS A 1 111 ? -16.372 3.776 7.261 1.00 95.38 111 LYS A N 1
ATOM 898 C CA . LYS A 1 111 ? -15.871 3.648 8.633 1.00 95.38 111 LYS A CA 1
ATOM 899 C C . LYS A 1 111 ? -14.418 3.203 8.572 1.00 95.38 111 LYS A C 1
ATOM 901 O O . LYS A 1 111 ? -14.124 2.249 7.864 1.00 95.38 111 LYS A O 1
ATOM 906 N N . TYR A 1 112 ? -13.551 3.833 9.352 1.00 94.31 112 TYR A N 1
ATOM 907 C CA . TYR A 1 112 ? -12.154 3.436 9.487 1.00 94.31 112 TYR A CA 1
ATOM 908 C C . TYR A 1 112 ? -11.729 3.496 10.954 1.00 94.31 112 TYR A C 1
ATOM 910 O O . TYR A 1 112 ? -12.153 4.393 11.687 1.00 94.31 112 TYR A O 1
ATOM 918 N N . PHE A 1 113 ? -10.939 2.517 11.387 1.00 88.88 113 PHE A N 1
ATOM 919 C CA . PHE A 1 113 ? -10.412 2.409 12.748 1.00 88.88 113 PHE A CA 1
ATOM 920 C C . PHE A 1 113 ? -8.896 2.570 12.737 1.00 88.88 113 PHE A C 1
ATOM 922 O O . PHE A 1 113 ? -8.250 2.153 11.784 1.00 88.88 113 PHE A O 1
ATOM 929 N N . LYS A 1 114 ? -8.361 3.172 13.799 1.00 62.16 114 LYS A N 1
ATOM 930 C CA . LYS A 1 114 ? -6.933 3.120 14.113 1.00 62.16 114 LYS A CA 1
ATOM 931 C C . LYS A 1 114 ? -6.644 1.912 14.987 1.00 62.16 114 LYS A C 1
ATOM 933 O O . LYS A 1 114 ? -7.506 1.623 15.852 1.00 62.16 114 LYS A O 1
#

Sequence (114 aa):
MWGELEILSPKQVEDIIYKISQWAEINPPKLILEGNSIAYATADTICLPIPITRTMLFVAHEMSHVINYNGKNADHHGKYFAGTYLDVVKEFVAENTYYNLKKTFDFYKVKYFK